Protein AF-A0A1I7RW38-F1 (afdb_monomer)

Solvent-accessible surface area (backbone atoms only — not comparable to full-atom values): 9756 Å² total; per-residue (Å²): 133,86,83,88,84,85,90,75,90,79,90,78,91,79,83,89,78,92,70,87,71,73,83,75,69,76,76,74,74,73,76,75,70,60,53,72,58,35,44,54,35,30,29,54,47,38,48,48,32,37,69,71,58,62,56,54,80,82,53,53,71,66,58,50,46,50,39,48,52,48,40,43,49,58,55,47,72,70,69,51,72,45,39,56,64,42,41,51,51,48,63,76,41,32,69,60,51,49,52,41,28,50,75,69,64,67,40,78,48,30,64,65,49,28,34,70,76,58,54,34,82,72,78,73,82,68,73,89,83,66,94,75,47,75,68,53,53,55,48,56,77,68,49,77,89,74,82,70,90,79,83,87,129

Radius of gyration: 27.42 Å; Cα contacts (8 Å, |Δi|>4): 105; chains: 1; bounding box: 50×77×96 Å

Mean predicted aligned error: 16.28 Å

Structure (mmCIF, N/CA/C/O backbone):
data_AF-A0A1I7RW38-F1
#
_entry.id   AF-A0A1I7RW38-F1
#
loop_
_atom_site.group_PDB
_atom_site.id
_atom_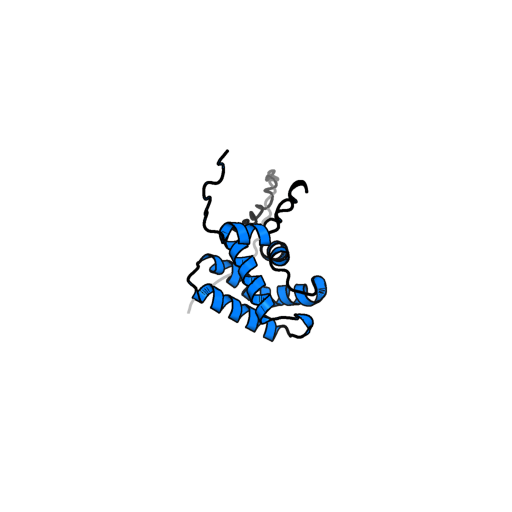site.type_symbol
_atom_site.label_atom_id
_atom_site.label_alt_id
_atom_site.label_comp_id
_atom_site.label_asym_id
_atom_site.label_entity_id
_atom_site.label_seq_id
_atom_site.pdbx_PDB_ins_code
_atom_site.Cartn_x
_atom_site.Cartn_y
_atom_site.Cartn_z
_atom_site.occupancy
_atom_site.B_iso_or_equiv
_atom_site.auth_seq_id
_atom_site.auth_comp_id
_atom_site.auth_asym_id
_atom_site.auth_atom_id
_atom_site.pdbx_PDB_model_num
ATOM 1 N N . MET A 1 1 ? 25.177 29.256 54.551 1.00 40.38 1 MET A N 1
ATOM 2 C CA . MET A 1 1 ? 25.444 28.592 53.257 1.00 40.38 1 MET A CA 1
ATOM 3 C C . MET A 1 1 ? 25.636 29.661 52.186 1.00 40.38 1 MET A C 1
ATOM 5 O O . MET A 1 1 ? 24.776 30.514 52.060 1.00 40.38 1 MET A O 1
ATOM 9 N N . LYS A 1 2 ? 26.801 29.619 51.525 1.00 36.81 2 LYS A N 1
ATOM 10 C CA . LYS A 1 2 ? 27.179 30.101 50.177 1.00 36.81 2 LYS A CA 1
ATOM 11 C C . LYS A 1 2 ? 26.458 31.319 49.549 1.00 36.81 2 LYS A C 1
ATOM 13 O O . LYS A 1 2 ? 25.382 31.202 48.986 1.00 36.81 2 LYS A O 1
ATOM 18 N N . THR A 1 3 ? 27.149 32.454 49.633 1.00 37.31 3 THR A N 1
ATOM 19 C CA . THR A 1 3 ? 27.654 33.347 48.563 1.00 37.31 3 THR A CA 1
ATOM 20 C C . THR A 1 3 ? 27.126 33.279 47.110 1.00 37.31 3 THR A C 1
ATOM 22 O O . THR A 1 3 ? 27.208 32.236 46.466 1.00 37.31 3 THR A O 1
ATOM 25 N N . THR A 1 4 ? 26.894 34.497 46.570 1.00 45.34 4 THR A N 1
ATOM 26 C CA . THR A 1 4 ? 27.055 34.998 45.168 1.00 45.34 4 THR A CA 1
ATOM 27 C C . THR A 1 4 ? 26.035 34.551 44.097 1.00 45.34 4 THR A C 1
ATOM 29 O O . THR A 1 4 ? 25.533 33.445 44.154 1.00 45.34 4 THR A O 1
ATOM 32 N N . LEU A 1 5 ? 25.657 35.351 43.085 1.00 36.25 5 LEU A N 1
ATOM 33 C CA . LEU A 1 5 ? 26.490 36.230 42.256 1.00 36.25 5 LEU A CA 1
ATOM 34 C C . LEU A 1 5 ? 25.658 37.274 41.460 1.00 36.25 5 LEU A C 1
ATOM 36 O O . LEU A 1 5 ? 24.544 37.018 41.018 1.00 36.25 5 LEU A O 1
ATOM 40 N N . PHE A 1 6 ? 26.294 38.430 41.287 1.00 37.19 6 PHE A N 1
ATOM 41 C CA . PHE A 1 6 ? 26.047 39.605 40.451 1.00 37.19 6 PHE A CA 1
ATOM 42 C C . PHE A 1 6 ? 25.351 39.400 39.092 1.00 37.19 6 PHE A C 1
ATOM 44 O O . PHE A 1 6 ? 25.780 38.589 38.275 1.00 37.19 6 PHE A O 1
ATOM 51 N N . VAL A 1 7 ? 24.385 40.277 38.795 1.00 36.72 7 VAL A N 1
ATOM 52 C CA . VAL A 1 7 ? 23.976 40.631 37.427 1.00 36.72 7 VAL A CA 1
ATOM 53 C C . VAL A 1 7 ? 24.800 41.851 37.016 1.00 36.72 7 VAL A C 1
ATOM 55 O O . VAL A 1 7 ? 24.562 42.955 37.504 1.00 36.72 7 VAL A O 1
ATOM 58 N N . ALA A 1 8 ? 25.803 41.645 36.165 1.00 40.38 8 ALA A N 1
ATOM 59 C CA . ALA A 1 8 ? 26.584 42.720 35.569 1.00 40.38 8 ALA A CA 1
ATOM 60 C C . ALA A 1 8 ? 26.076 43.001 34.151 1.00 40.38 8 ALA A C 1
ATOM 62 O O . ALA A 1 8 ? 26.089 42.127 33.284 1.00 40.38 8 ALA A O 1
ATOM 63 N N . LEU A 1 9 ? 25.637 44.245 33.946 1.00 42.06 9 LEU A N 1
ATOM 64 C CA . LEU A 1 9 ? 25.539 44.899 32.647 1.00 42.06 9 LEU A CA 1
ATOM 65 C C . LEU A 1 9 ? 26.888 44.801 31.921 1.00 42.06 9 LEU A C 1
ATOM 67 O O . LEU A 1 9 ? 27.923 45.149 32.485 1.00 42.06 9 LEU A O 1
ATOM 71 N N . GLY A 1 10 ? 26.849 44.412 30.652 1.00 33.91 10 GLY A N 1
ATOM 72 C CA . GLY A 1 10 ? 28.005 44.421 29.764 1.00 33.91 10 GLY A CA 1
ATOM 73 C C . GLY A 1 10 ? 27.566 44.671 28.331 1.00 33.91 10 GLY A C 1
ATOM 74 O O . GLY A 1 10 ? 27.482 43.746 27.533 1.00 33.91 10 GLY A O 1
ATOM 75 N N . LEU A 1 11 ? 27.248 45.930 28.030 1.00 41.84 11 LEU A N 1
ATOM 76 C CA . LEU A 1 11 ? 27.174 46.449 26.669 1.00 41.84 11 LEU A CA 1
ATOM 77 C C . LEU A 1 11 ? 28.614 46.596 26.157 1.00 41.84 11 LEU A C 1
ATOM 79 O O . LEU A 1 11 ? 29.386 47.341 26.757 1.00 41.84 11 LEU A O 1
ATOM 83 N N . LEU A 1 12 ? 28.972 45.931 25.058 1.00 40.66 12 LEU A N 1
ATOM 84 C CA . LEU A 1 12 ? 30.161 46.275 24.276 1.00 40.66 12 LEU A CA 1
ATOM 85 C C . LEU A 1 12 ? 29.949 45.896 22.805 1.00 40.66 12 LEU A C 1
ATOM 87 O O . LEU A 1 12 ? 29.844 44.729 22.438 1.00 40.66 12 LEU A O 1
ATOM 91 N N . LEU A 1 13 ? 29.850 46.947 21.993 1.00 42.97 13 LEU A N 1
ATOM 92 C CA . LEU A 1 13 ? 29.928 46.968 20.537 1.00 42.97 13 LEU A CA 1
ATOM 93 C C . LEU A 1 13 ? 31.325 46.537 20.071 1.00 42.97 13 LEU A C 1
ATOM 95 O O . LEU A 1 13 ? 32.304 47.126 20.521 1.00 42.97 13 LEU A O 1
ATOM 99 N N . VAL A 1 14 ? 31.404 45.622 19.102 1.00 44.62 14 VAL A N 1
ATOM 100 C CA . VAL A 1 14 ? 32.541 45.468 18.168 1.00 44.62 14 VAL A CA 1
ATOM 101 C C . VAL A 1 14 ? 31.937 45.036 16.821 1.00 44.62 14 VAL A C 1
ATOM 103 O O . VAL A 1 14 ? 31.305 43.990 16.744 1.00 44.62 14 VAL A O 1
ATOM 106 N N . VAL A 1 15 ? 31.752 45.979 15.889 1.00 38.47 15 VAL A N 1
ATOM 107 C CA . VAL A 1 15 ? 32.590 46.226 14.691 1.00 38.47 15 VAL A CA 1
ATOM 108 C C . VAL A 1 15 ? 32.601 45.039 13.724 1.00 38.47 15 VAL A C 1
ATOM 110 O O . VAL A 1 15 ? 33.028 43.941 14.058 1.00 38.47 15 VAL A O 1
ATOM 113 N N . GLY A 1 16 ? 32.096 45.298 12.516 1.00 39.06 16 GLY A N 1
ATOM 114 C CA . GLY A 1 16 ? 31.913 44.307 11.471 1.00 39.06 16 GLY A CA 1
ATOM 115 C C . GLY A 1 16 ? 33.197 43.760 10.854 1.00 39.06 16 GLY A C 1
ATOM 116 O O . GLY A 1 16 ? 34.248 44.392 10.848 1.00 39.06 16 GLY A O 1
ATOM 117 N N . ALA A 1 17 ? 33.024 42.596 10.243 1.00 38.41 17 ALA A N 1
ATOM 118 C CA . ALA A 1 17 ? 33.802 42.113 9.120 1.00 38.41 17 ALA A CA 1
ATOM 119 C C . ALA A 1 17 ? 32.804 41.393 8.208 1.00 38.41 17 ALA A C 1
ATOM 121 O O . ALA A 1 17 ? 32.273 40.335 8.538 1.00 38.41 17 ALA A O 1
ATOM 122 N N . GLN A 1 18 ? 32.468 42.046 7.100 1.00 38.75 18 GLN A N 1
ATOM 123 C CA . GLN A 1 18 ? 31.749 41.448 5.989 1.00 38.75 18 GLN A CA 1
ATOM 124 C C . GLN A 1 18 ? 32.768 40.612 5.217 1.00 38.75 18 GLN A C 1
ATOM 126 O O . GLN A 1 18 ? 33.388 41.091 4.272 1.00 38.75 18 GLN A O 1
ATOM 131 N N . GLU A 1 19 ? 32.989 39.383 5.669 1.00 39.97 19 GLU A N 1
ATOM 132 C CA . GLU A 1 19 ? 33.630 38.373 4.840 1.00 39.97 19 GLU A CA 1
ATOM 133 C C . GLU A 1 19 ? 32.538 37.718 4.001 1.00 39.97 19 GLU A C 1
ATOM 135 O O . GLU A 1 19 ? 31.484 37.325 4.505 1.00 39.97 19 GLU A O 1
ATOM 140 N N . HIS A 1 20 ? 32.773 37.686 2.692 1.00 38.31 20 HIS A N 1
ATOM 141 C CA . HIS A 1 20 ? 31.984 36.944 1.726 1.00 38.31 20 HIS A CA 1
ATOM 142 C C . HIS A 1 20 ? 32.013 35.459 2.104 1.00 38.31 20 HIS A C 1
ATOM 144 O O . HIS A 1 20 ? 32.837 34.697 1.611 1.00 38.31 20 HIS A O 1
ATOM 150 N N . GLY A 1 21 ? 31.108 35.057 2.994 1.00 34.59 21 GLY A N 1
ATOM 151 C CA . GLY A 1 21 ? 30.700 33.673 3.120 1.00 34.59 21 GLY A CA 1
ATOM 152 C C . GLY A 1 21 ? 30.040 33.294 1.807 1.00 34.59 21 GLY A C 1
ATOM 153 O O . GLY A 1 21 ? 28.989 33.839 1.458 1.00 34.59 21 GLY A O 1
ATOM 154 N N . GLU A 1 22 ? 30.703 32.411 1.062 1.00 35.97 22 GLU A N 1
ATOM 155 C CA . GLU A 1 22 ? 30.066 31.597 0.041 1.00 35.97 22 GLU A CA 1
ATOM 156 C C . GLU A 1 22 ? 28.683 31.200 0.539 1.00 35.97 22 GLU A C 1
ATOM 15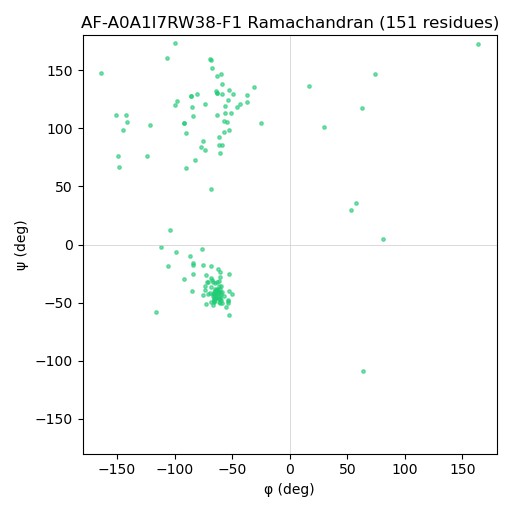8 O O . GLU A 1 22 ? 28.507 30.743 1.670 1.00 35.97 22 GLU A O 1
ATOM 163 N N . LEU A 1 23 ? 27.692 31.445 -0.310 1.00 36.47 23 LEU A N 1
ATOM 164 C CA . LEU A 1 23 ? 26.352 30.935 -0.139 1.00 36.47 23 LEU A CA 1
ATOM 165 C C . LEU A 1 23 ? 26.485 29.404 -0.173 1.00 36.47 23 LEU A C 1
ATOM 167 O O . LEU A 1 23 ? 26.384 28.795 -1.238 1.00 36.47 23 LEU A O 1
ATOM 171 N N . GLU A 1 24 ? 26.785 28.783 0.970 1.00 38.53 24 GLU A N 1
ATOM 172 C CA . GLU A 1 24 ? 26.653 27.347 1.155 1.00 38.53 24 GLU A CA 1
ATOM 173 C C . GLU A 1 24 ? 25.172 27.051 0.958 1.00 38.53 24 GLU A C 1
ATOM 175 O O . GLU A 1 24 ? 24.331 27.196 1.849 1.00 38.53 24 GLU A O 1
ATOM 180 N N . SER A 1 25 ? 24.855 26.722 -0.293 1.00 41.91 25 SER A N 1
ATOM 181 C CA . SER A 1 25 ? 23.604 26.123 -0.704 1.00 41.91 25 SER A CA 1
ATOM 182 C C . SER A 1 25 ? 23.284 25.038 0.320 1.00 41.91 25 SER A C 1
ATOM 184 O O . SER A 1 25 ? 24.120 24.150 0.519 1.00 41.91 25 SER A O 1
ATOM 186 N N . PRO A 1 26 ? 22.137 25.109 1.020 1.00 40.00 26 PRO A N 1
ATOM 187 C CA . PRO A 1 26 ? 21.798 24.114 2.014 1.00 40.00 26 PRO A CA 1
ATOM 188 C C . PRO A 1 26 ? 21.819 22.760 1.319 1.00 40.00 26 PRO A C 1
ATOM 190 O O . PRO A 1 26 ? 21.028 22.507 0.408 1.00 40.00 26 PRO A O 1
ATOM 193 N N . SER A 1 27 ? 22.797 21.951 1.742 1.00 40.53 27 SER A N 1
ATOM 194 C CA . SER A 1 27 ? 22.998 20.547 1.419 1.00 40.53 27 SER A CA 1
ATOM 195 C C . SER A 1 27 ? 21.664 19.928 1.046 1.00 40.53 27 SER A C 1
ATOM 197 O O . SER A 1 27 ? 20.783 19.731 1.889 1.00 40.53 27 SER A O 1
ATOM 199 N N . SER A 1 28 ? 21.491 19.712 -0.259 1.00 42.91 28 SER A N 1
ATOM 200 C CA . SER A 1 28 ? 20.389 18.931 -0.781 1.00 42.91 28 SER A CA 1
ATOM 201 C C . SER A 1 28 ? 20.480 17.605 -0.056 1.00 42.91 28 SER A C 1
ATOM 203 O O . SER A 1 28 ? 21.394 16.830 -0.331 1.00 42.91 28 SER A O 1
ATOM 205 N N . ALA A 1 29 ? 19.587 17.373 0.908 1.00 42.62 29 ALA A N 1
ATOM 206 C CA . ALA A 1 29 ? 19.371 16.055 1.461 1.00 42.62 29 ALA A CA 1
ATOM 207 C C . ALA A 1 29 ? 19.109 15.172 0.246 1.00 42.62 29 ALA A C 1
ATOM 209 O O . ALA A 1 29 ? 18.030 15.245 -0.345 1.00 42.62 29 ALA A O 1
ATOM 210 N N . GLN A 1 30 ? 20.151 14.465 -0.203 1.00 43.44 30 GLN A N 1
ATOM 211 C CA . GLN A 1 30 ? 20.083 13.582 -1.347 1.00 43.44 30 GLN A CA 1
ATOM 212 C C . GLN A 1 30 ? 18.976 12.620 -0.993 1.00 43.44 30 GLN A C 1
ATOM 214 O O . GLN A 1 30 ? 19.076 11.843 -0.042 1.00 43.44 30 GLN A O 1
ATOM 219 N N . LEU A 1 31 ? 17.852 12.815 -1.664 1.00 54.97 31 LEU A N 1
ATOM 220 C CA . LEU A 1 31 ? 16.620 12.158 -1.331 1.00 54.97 31 LEU A CA 1
ATOM 221 C C . LEU A 1 31 ? 16.812 10.739 -1.839 1.00 54.97 31 LEU A C 1
ATOM 223 O O . LEU A 1 31 ? 16.631 10.477 -3.025 1.00 54.97 31 LEU A O 1
ATOM 227 N N . LEU A 1 32 ? 17.364 9.903 -0.955 1.00 70.31 32 LEU A N 1
ATOM 228 C CA . LEU A 1 32 ? 17.926 8.602 -1.274 1.00 70.31 32 LEU A CA 1
ATOM 229 C C . LEU A 1 32 ? 16.883 7.831 -2.079 1.00 70.31 32 LEU A C 1
ATOM 231 O O . LEU A 1 32 ? 15.797 7.548 -1.566 1.00 70.31 32 LEU A O 1
ATOM 235 N N . LYS A 1 33 ? 17.183 7.563 -3.354 1.00 80.44 33 LYS A N 1
ATOM 236 C CA . LYS A 1 33 ? 16.284 6.775 -4.192 1.00 80.44 33 LYS A CA 1
ATOM 237 C C . LYS A 1 33 ? 16.091 5.403 -3.535 1.00 80.44 33 LYS A C 1
ATOM 239 O O . LYS A 1 33 ? 17.070 4.837 -3.036 1.00 80.44 33 LYS A O 1
ATOM 244 N N . PRO A 1 34 ? 14.858 4.873 -3.509 1.00 84.75 34 PRO A N 1
ATOM 245 C CA . PRO A 1 34 ? 14.623 3.528 -3.008 1.00 84.75 34 PRO A CA 1
ATOM 246 C C . PRO A 1 34 ? 15.426 2.520 -3.834 1.00 84.75 34 PRO A C 1
ATOM 248 O O . PRO A 1 34 ? 15.618 2.684 -5.041 1.00 84.75 34 PRO A O 1
ATOM 251 N N . LYS A 1 35 ? 15.885 1.454 -3.184 1.00 87.38 35 LYS A N 1
ATOM 252 C CA . LYS A 1 35 ? 16.520 0.337 -3.884 1.00 87.38 35 LYS A CA 1
ATOM 253 C C . LYS A 1 35 ? 15.486 -0.406 -4.746 1.00 87.38 35 LYS A C 1
ATOM 255 O O . LYS A 1 35 ? 14.320 -0.475 -4.347 1.00 87.38 35 LYS A O 1
ATOM 260 N N . PRO A 1 36 ? 15.888 -1.053 -5.856 1.00 86.56 36 PRO A N 1
ATOM 261 C CA . PRO A 1 36 ? 14.969 -1.826 -6.699 1.00 86.56 36 PRO A CA 1
ATOM 262 C C . PRO A 1 36 ? 14.154 -2.876 -5.923 1.00 86.56 36 PRO A C 1
ATOM 264 O O . PRO A 1 36 ? 12.948 -3.002 -6.126 1.00 86.56 36 PRO A O 1
ATOM 267 N N . GLU A 1 37 ? 14.777 -3.563 -4.960 1.00 86.88 37 GLU A N 1
ATOM 268 C CA . GLU A 1 37 ? 14.115 -4.533 -4.074 1.00 86.88 37 GLU A CA 1
ATOM 269 C C . GLU A 1 37 ? 12.996 -3.918 -3.214 1.00 86.88 37 GLU A C 1
ATOM 271 O O . GLU A 1 37 ? 11.954 -4.541 -3.006 1.00 86.88 37 GLU A O 1
ATOM 276 N N . GLN A 1 38 ? 13.165 -2.671 -2.760 1.00 89.25 38 GLN A N 1
ATOM 277 C CA . GLN A 1 38 ? 12.148 -1.943 -1.999 1.00 89.25 38 GLN A CA 1
ATOM 278 C C . GLN A 1 38 ? 10.977 -1.552 -2.902 1.00 89.25 38 GLN A C 1
ATOM 280 O O . GLN A 1 38 ? 9.836 -1.536 -2.449 1.00 89.25 38 GLN A O 1
ATOM 285 N N . CYS A 1 39 ? 11.233 -1.278 -4.182 1.00 90.81 39 CYS A N 1
ATOM 286 C CA . CYS A 1 39 ? 10.181 -1.000 -5.153 1.00 90.81 39 CYS A CA 1
ATOM 287 C C . CYS A 1 39 ? 9.370 -2.245 -5.511 1.00 90.81 39 CYS A C 1
ATOM 289 O O . CYS A 1 39 ? 8.142 -2.179 -5.498 1.00 90.81 39 CYS A O 1
ATOM 291 N N . ALA A 1 40 ? 10.020 -3.391 -5.720 1.00 90.38 40 ALA A N 1
ATOM 292 C CA . ALA A 1 40 ? 9.316 -4.665 -5.869 1.00 90.38 40 ALA A CA 1
ATOM 293 C C . ALA A 1 40 ? 8.486 -4.993 -4.613 1.00 90.38 40 ALA A C 1
ATOM 295 O O . ALA A 1 40 ? 7.285 -5.248 -4.701 1.00 90.38 40 ALA A O 1
ATOM 296 N N . GLY A 1 41 ? 9.094 -4.864 -3.427 1.00 92.12 41 GLY A N 1
ATOM 297 C CA . GLY A 1 41 ? 8.401 -5.066 -2.155 1.00 92.12 41 GLY A CA 1
ATOM 298 C C . GLY A 1 4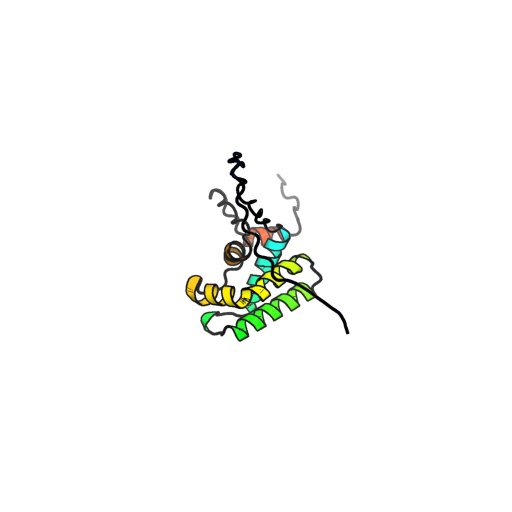1 ? 7.245 -4.086 -1.922 1.00 92.12 41 GLY A C 1
ATOM 299 O O . GLY A 1 41 ? 6.253 -4.446 -1.295 1.00 92.12 41 GLY A O 1
ATOM 300 N N . CYS A 1 42 ? 7.339 -2.862 -2.443 1.00 94.56 42 CYS A N 1
ATOM 301 C CA . CYS A 1 42 ? 6.260 -1.882 -2.414 1.00 94.56 42 CYS A CA 1
ATOM 302 C C . CYS A 1 42 ? 5.061 -2.330 -3.247 1.00 94.56 42 CYS A C 1
ATOM 304 O O . CYS A 1 42 ? 3.930 -2.277 -2.759 1.00 94.56 42 CYS A O 1
ATOM 306 N N . VAL A 1 43 ? 5.308 -2.774 -4.483 1.00 94.44 43 VAL A N 1
ATOM 307 C CA . VAL A 1 43 ? 4.247 -3.224 -5.391 1.00 94.44 43 VAL A CA 1
ATOM 308 C C . VAL A 1 43 ? 3.518 -4.409 -4.770 1.00 94.44 43 VAL A C 1
ATOM 310 O O . VAL A 1 43 ? 2.297 -4.385 -4.671 1.00 94.44 43 VAL A O 1
ATOM 313 N N . GLU A 1 44 ? 4.257 -5.388 -4.251 1.00 94.50 44 GLU A N 1
ATOM 314 C CA . GLU A 1 44 ? 3.682 -6.540 -3.547 1.00 94.50 44 GLU A CA 1
ATOM 315 C C . GLU A 1 44 ? 2.884 -6.119 -2.297 1.00 94.50 44 GLU A C 1
ATOM 317 O O . GLU A 1 44 ? 1.810 -6.658 -2.025 1.00 94.50 44 GLU A O 1
ATOM 322 N N . ALA A 1 45 ? 3.355 -5.111 -1.555 1.00 95.69 45 ALA A N 1
ATOM 323 C CA . ALA A 1 45 ? 2.644 -4.608 -0.384 1.00 95.69 45 ALA A CA 1
ATOM 324 C C . ALA A 1 45 ? 1.320 -3.921 -0.724 1.00 95.69 45 ALA A C 1
ATOM 326 O O . ALA A 1 45 ? 0.319 -4.170 -0.048 1.00 95.69 45 ALA A O 1
ATOM 327 N N . PHE A 1 46 ? 1.291 -3.078 -1.757 1.00 96.62 46 PHE A N 1
ATOM 328 C CA . PHE A 1 46 ? 0.044 -2.458 -2.200 1.00 96.62 46 PHE A CA 1
ATOM 329 C C . PHE A 1 46 ? -0.893 -3.451 -2.889 1.00 96.62 46 PHE A C 1
ATOM 331 O O . PHE A 1 46 ? -2.102 -3.310 -2.739 1.00 96.62 46 PHE A O 1
ATOM 338 N N . ASP A 1 47 ? -0.372 -4.460 -3.585 1.00 96.38 47 ASP A N 1
ATOM 339 C CA . ASP A 1 47 ? -1.183 -5.521 -4.190 1.00 96.38 47 ASP A CA 1
ATOM 340 C C . ASP A 1 47 ? -1.915 -6.351 -3.121 1.00 96.38 47 ASP A C 1
ATOM 342 O O . ASP A 1 47 ? -3.140 -6.522 -3.156 1.00 96.38 47 ASP A O 1
ATOM 346 N N . LEU A 1 48 ? -1.194 -6.751 -2.068 1.00 96.44 48 LEU A N 1
ATOM 347 C CA . LEU A 1 48 ? -1.805 -7.412 -0.917 1.00 96.44 48 LEU A CA 1
ATOM 348 C C . LEU A 1 48 ? -2.794 -6.491 -0.190 1.00 96.44 48 LEU A C 1
ATOM 350 O O . LEU A 1 48 ? -3.869 -6.930 0.221 1.00 96.44 48 LEU A O 1
ATOM 354 N N . LEU A 1 49 ? -2.463 -5.207 -0.040 1.00 96.75 49 LEU A N 1
ATOM 355 C CA . LEU A 1 49 ? -3.362 -4.243 0.591 1.00 96.75 49 LEU A CA 1
ATOM 356 C C . LEU A 1 49 ? -4.649 -4.048 -0.217 1.00 96.75 49 LEU A C 1
ATOM 358 O O . LEU A 1 49 ? -5.722 -3.980 0.378 1.00 96.75 49 LEU A O 1
ATOM 362 N N . ASN A 1 50 ? -4.559 -4.012 -1.548 1.00 96.75 50 ASN A N 1
ATOM 363 C CA . ASN A 1 50 ? -5.712 -3.954 -2.443 1.00 96.75 50 ASN A CA 1
ATOM 364 C C . ASN A 1 50 ? -6.631 -5.166 -2.238 1.00 96.75 50 ASN A C 1
ATOM 366 O O . ASN A 1 50 ? -7.848 -5.015 -2.150 1.00 96.75 50 ASN A O 1
ATOM 370 N N . THR A 1 51 ? -6.042 -6.350 -2.057 1.00 96.62 51 THR A N 1
ATOM 371 C CA . THR A 1 51 ? -6.783 -7.583 -1.754 1.00 96.62 51 THR A CA 1
ATOM 372 C C . THR A 1 51 ? -7.489 -7.521 -0.395 1.00 96.62 51 THR A C 1
ATOM 374 O O . THR A 1 51 ? -8.640 -7.934 -0.282 1.00 96.62 51 THR A O 1
ATOM 377 N N . LEU A 1 52 ? -6.825 -6.998 0.644 1.00 96.25 52 LEU A N 1
ATOM 378 C CA . LEU A 1 52 ? -7.393 -6.920 1.998 1.00 96.25 52 LEU A CA 1
ATOM 379 C C . LEU A 1 52 ? -8.467 -5.835 2.145 1.00 96.25 52 LEU A C 1
ATOM 381 O O . LEU A 1 52 ? -9.414 -6.017 2.905 1.00 96.25 52 LEU A O 1
ATOM 385 N N . VAL A 1 53 ? -8.299 -4.705 1.458 1.00 96.31 53 VAL A N 1
ATOM 386 C CA . VAL A 1 53 ? -9.198 -3.546 1.547 1.00 96.31 53 VAL A CA 1
ATOM 387 C C . VAL A 1 53 ? -10.397 -3.685 0.607 1.00 96.31 53 VAL A C 1
ATOM 389 O O . VAL A 1 53 ? -11.512 -3.303 0.967 1.00 96.31 53 VAL A O 1
ATOM 392 N N . GLY A 1 54 ? -10.183 -4.189 -0.611 1.00 92.88 54 GLY A N 1
ATOM 393 C CA . GLY A 1 54 ? -11.182 -4.144 -1.673 1.00 92.88 54 GLY A CA 1
ATOM 394 C C . GLY A 1 54 ? -11.504 -2.701 -2.080 1.00 92.88 54 GLY A C 1
ATOM 395 O O . GLY A 1 54 ? -10.691 -2.022 -2.701 1.00 92.88 54 GLY A O 1
ATOM 396 N N . ASP A 1 55 ? -12.696 -2.207 -1.732 1.00 94.81 55 ASP A N 1
ATOM 397 C CA . ASP A 1 55 ? -13.110 -0.834 -2.059 1.00 94.81 55 ASP A CA 1
ATOM 398 C C . ASP A 1 55 ? -12.757 0.140 -0.926 1.00 94.81 55 ASP A C 1
ATOM 400 O O . ASP A 1 55 ? -13.460 0.230 0.085 1.00 94.81 55 ASP A O 1
ATOM 404 N N . ILE A 1 56 ? -11.703 0.937 -1.138 1.00 94.44 56 ILE A N 1
ATOM 405 C CA . ILE A 1 56 ? -11.207 1.958 -0.197 1.00 94.44 56 ILE A CA 1
ATOM 406 C C . ILE A 1 56 ? -12.294 2.942 0.272 1.00 94.44 56 ILE A C 1
ATOM 408 O O . ILE A 1 56 ? -12.201 3.516 1.361 1.00 94.44 56 ILE A O 1
ATOM 412 N N . ARG A 1 57 ? -13.355 3.149 -0.520 1.00 94.19 57 ARG A N 1
ATOM 413 C CA . ARG A 1 57 ? -14.445 4.073 -0.171 1.00 94.19 57 ARG A CA 1
ATOM 414 C C . ARG A 1 57 ? -15.331 3.524 0.943 1.00 94.19 57 ARG A C 1
ATOM 416 O O . ARG A 1 57 ? -15.913 4.323 1.680 1.00 94.19 57 ARG A O 1
ATOM 423 N N . LYS A 1 58 ? -15.395 2.197 1.090 1.00 96.12 58 LYS A N 1
ATOM 424 C CA . LYS A 1 58 ? -16.247 1.497 2.063 1.00 96.12 58 LYS A CA 1
ATOM 425 C C . LYS A 1 58 ? -15.628 1.381 3.451 1.00 96.12 58 LYS A C 1
ATOM 427 O O . LYS A 1 58 ? -16.360 1.117 4.395 1.00 96.12 58 LYS A O 1
ATOM 432 N N . ILE A 1 59 ? -14.322 1.609 3.574 1.00 96.62 59 ILE A N 1
ATOM 433 C CA . ILE A 1 59 ? -13.615 1.501 4.849 1.00 96.62 59 ILE A CA 1
ATOM 434 C C . ILE A 1 59 ? -13.230 2.869 5.419 1.00 96.62 59 ILE A C 1
ATOM 436 O O . ILE A 1 59 ? -13.183 3.894 4.715 1.00 96.62 59 ILE A O 1
ATOM 440 N N . ASN A 1 60 ? -12.958 2.892 6.718 1.00 97.75 60 ASN A N 1
ATOM 441 C CA . ASN A 1 60 ? -12.464 4.057 7.443 1.00 97.75 60 ASN A CA 1
ATOM 442 C C . ASN A 1 60 ? -10.936 4.002 7.674 1.00 97.75 60 ASN A C 1
ATOM 444 O O . ASN A 1 60 ? -10.268 3.013 7.378 1.00 97.75 60 ASN A O 1
ATOM 448 N N . GLU A 1 61 ? -10.372 5.089 8.209 1.00 97.25 61 GLU A N 1
ATOM 449 C CA . GLU A 1 61 ? -8.923 5.225 8.436 1.00 97.25 61 GLU A CA 1
ATOM 450 C C . GLU A 1 61 ? -8.366 4.145 9.384 1.00 97.25 61 GLU A C 1
ATOM 452 O O . GLU A 1 61 ? -7.246 3.666 9.194 1.00 97.25 61 GLU A O 1
ATOM 457 N N . ARG A 1 62 ? -9.143 3.740 10.400 1.00 97.81 62 ARG A N 1
ATOM 458 C CA . ARG A 1 62 ? -8.728 2.717 11.371 1.00 97.81 62 ARG A CA 1
ATOM 459 C C . ARG A 1 62 ? -8.635 1.350 10.702 1.00 97.81 62 ARG A C 1
ATOM 461 O O . ARG A 1 62 ? -7.591 0.714 10.809 1.00 97.81 62 ARG A O 1
ATOM 468 N N . GLU A 1 63 ? -9.675 0.952 9.974 1.00 98.00 63 GLU A N 1
ATOM 469 C CA . GLU A 1 63 ? -9.699 -0.302 9.208 1.00 98.00 63 GLU A CA 1
ATOM 470 C C . GLU A 1 63 ? -8.541 -0.340 8.205 1.00 98.00 63 GLU A C 1
ATOM 472 O O . GLU A 1 63 ? -7.800 -1.317 8.138 1.00 98.00 63 GLU A O 1
ATOM 477 N N . PHE A 1 64 ? -8.288 0.762 7.489 1.00 97.88 64 PHE A N 1
ATOM 478 C CA . PHE A 1 64 ? -7.161 0.840 6.558 1.00 97.88 64 PHE A CA 1
ATOM 479 C C . PHE A 1 64 ? -5.806 0.624 7.250 1.00 97.88 64 PHE A C 1
ATOM 481 O O . PHE A 1 64 ? -4.943 -0.096 6.738 1.00 97.88 64 PHE A O 1
ATOM 488 N N . LYS A 1 65 ? -5.604 1.221 8.430 1.00 97.81 65 LYS A N 1
ATOM 489 C CA . LYS A 1 65 ? -4.381 1.036 9.224 1.00 97.81 65 LYS A CA 1
ATOM 490 C C . LYS A 1 65 ? -4.225 -0.408 9.713 1.00 97.81 65 LYS A C 1
ATOM 492 O O . LYS A 1 65 ? -3.105 -0.928 9.723 1.00 97.81 65 LYS A O 1
ATOM 497 N N . GLU A 1 66 ? -5.320 -1.059 10.092 1.00 98.00 66 GLU A N 1
ATOM 498 C CA . GLU A 1 66 ? -5.340 -2.474 10.477 1.00 98.00 66 GLU A CA 1
ATOM 499 C C . GLU A 1 66 ? -4.996 -3.380 9.288 1.00 98.00 66 GLU A C 1
ATOM 501 O O . GLU A 1 66 ? -4.093 -4.211 9.405 1.00 98.00 66 GLU A O 1
ATOM 506 N N . HIS A 1 67 ? -5.601 -3.153 8.117 1.00 98.00 67 HIS A N 1
ATOM 507 C CA . HIS A 1 67 ? -5.262 -3.870 6.884 1.00 98.00 67 HIS A CA 1
ATOM 508 C C . HIS A 1 67 ? -3.802 -3.651 6.466 1.00 98.00 67 HIS A C 1
ATOM 510 O O . HIS A 1 67 ? -3.118 -4.609 6.111 1.00 98.00 67 HIS A O 1
ATOM 516 N N . THR A 1 68 ? -3.281 -2.427 6.593 1.00 97.56 68 THR A N 1
ATOM 517 C CA . THR A 1 68 ? -1.862 -2.114 6.330 1.00 97.56 68 THR A CA 1
ATOM 518 C C . THR A 1 68 ? -0.937 -2.887 7.275 1.00 97.56 68 THR A C 1
ATOM 520 O O . THR A 1 68 ? 0.054 -3.484 6.848 1.00 97.56 68 THR A O 1
ATOM 523 N N . SER A 1 69 ? -1.277 -2.928 8.565 1.00 96.94 69 SER A N 1
ATOM 524 C CA . SER A 1 69 ? -0.511 -3.670 9.574 1.00 96.94 69 SER A CA 1
ATOM 525 C C . SER A 1 69 ? -0.544 -5.177 9.299 1.00 96.94 69 SER A C 1
ATOM 527 O O . SER A 1 69 ? 0.479 -5.858 9.410 1.00 96.94 69 SER A O 1
ATOM 529 N N . MET A 1 70 ? -1.708 -5.695 8.896 1.00 96.44 70 MET A N 1
ATOM 530 C CA . MET A 1 70 ? -1.907 -7.097 8.540 1.00 96.44 70 MET A CA 1
ATOM 531 C C . MET A 1 70 ? -1.117 -7.494 7.291 1.00 96.44 70 MET A C 1
ATOM 533 O O . MET A 1 70 ? -0.386 -8.483 7.354 1.00 96.44 70 MET A O 1
ATOM 537 N N . ALA A 1 71 ? -1.192 -6.710 6.209 1.00 95.94 71 ALA A N 1
ATOM 538 C CA . ALA A 1 71 ? -0.404 -6.923 4.993 1.00 95.94 71 ALA A CA 1
ATOM 539 C C . ALA A 1 71 ? 1.091 -7.011 5.325 1.00 95.94 71 ALA A C 1
ATOM 541 O O . ALA A 1 71 ? 1.776 -7.968 4.971 1.00 95.94 71 ALA A O 1
ATOM 542 N N . CYS A 1 72 ? 1.584 -6.059 6.116 1.00 95.62 72 CYS A N 1
ATOM 543 C CA . CYS A 1 72 ? 2.981 -6.023 6.519 1.00 95.62 72 CYS A CA 1
ATOM 544 C C . CYS A 1 72 ? 3.422 -7.197 7.390 1.00 95.62 72 CYS A C 1
ATOM 546 O O . CYS A 1 72 ? 4.570 -7.632 7.292 1.00 95.62 72 CYS A O 1
ATOM 548 N N . ARG A 1 73 ? 2.533 -7.727 8.234 1.00 95.19 73 ARG A N 1
ATOM 549 C CA . ARG A 1 73 ? 2.809 -8.938 9.011 1.00 95.19 73 ARG A CA 1
ATOM 550 C C . ARG A 1 73 ? 2.887 -10.174 8.114 1.00 95.19 73 ARG A C 1
ATOM 552 O O . ARG A 1 73 ? 3.783 -10.983 8.324 1.00 95.19 73 ARG A O 1
ATOM 559 N N . ILE A 1 74 ? 1.994 -10.302 7.129 1.00 93.94 74 ILE A N 1
ATOM 560 C CA . ILE A 1 74 ? 2.000 -11.414 6.161 1.00 93.94 74 ILE A CA 1
ATOM 561 C C . ILE A 1 74 ? 3.315 -11.414 5.372 1.00 93.94 74 ILE A C 1
ATOM 563 O O . ILE A 1 74 ? 4.009 -12.426 5.343 1.00 93.94 74 ILE A O 1
ATOM 567 N N . LEU A 1 75 ? 3.704 -10.263 4.821 1.00 91.81 75 LEU A N 1
ATOM 568 C CA . LEU A 1 75 ? 4.918 -10.138 4.006 1.00 91.81 75 LEU A CA 1
ATOM 569 C C . LEU A 1 75 ? 6.192 -10.413 4.813 1.00 91.81 75 LEU A C 1
ATOM 571 O O . LEU A 1 75 ? 7.042 -11.195 4.393 1.00 91.81 75 LEU A O 1
ATOM 575 N N . LYS A 1 76 ? 6.312 -9.831 6.015 1.00 88.56 76 LYS A N 1
ATOM 576 C CA . LYS A 1 76 ? 7.469 -10.074 6.896 1.00 88.56 76 LYS A CA 1
ATOM 577 C C . LYS A 1 76 ? 7.510 -11.497 7.450 1.00 88.56 76 LYS A C 1
ATOM 579 O O . LYS A 1 76 ? 8.598 -12.004 7.705 1.00 88.56 76 LYS A O 1
ATOM 584 N N . GLY A 1 77 ? 6.356 -12.142 7.622 1.00 82.50 77 GLY A N 1
ATOM 585 C CA . GLY A 1 77 ? 6.266 -13.545 8.032 1.00 82.50 77 GLY A CA 1
ATOM 586 C C . GLY A 1 77 ? 6.939 -14.504 7.046 1.00 82.50 77 GLY A C 1
ATOM 587 O O . GLY A 1 77 ? 7.395 -15.563 7.461 1.00 82.50 77 GLY A O 1
ATOM 588 N N . GLY A 1 78 ? 7.074 -14.103 5.775 1.00 73.69 78 GLY A N 1
ATOM 589 C CA . GLY A 1 78 ? 7.824 -14.836 4.751 1.00 73.69 78 GLY A CA 1
ATOM 590 C C . GLY A 1 78 ? 9.352 -14.720 4.851 1.00 73.69 78 GLY A C 1
ATOM 591 O O . GLY A 1 78 ? 10.048 -15.358 4.071 1.00 73.69 78 GLY A O 1
ATOM 592 N N . GLY A 1 79 ? 9.890 -13.924 5.787 1.00 69.81 79 GLY A N 1
ATOM 593 C CA . GLY A 1 79 ? 11.334 -13.830 6.051 1.00 69.81 79 GLY A CA 1
ATOM 594 C C . GLY A 1 79 ? 12.133 -12.928 5.102 1.00 69.81 79 GLY A C 1
ATOM 595 O O . GLY A 1 79 ? 13.354 -12.852 5.223 1.00 69.81 79 GLY A O 1
ATOM 596 N N . ASP A 1 80 ? 11.477 -12.218 4.184 1.00 77.50 80 ASP A N 1
ATOM 597 C CA . ASP A 1 80 ? 12.163 -11.342 3.234 1.00 77.50 80 ASP A CA 1
ATOM 598 C C . ASP A 1 80 ? 12.414 -9.943 3.830 1.00 77.50 80 ASP A C 1
ATOM 600 O O . ASP A 1 80 ? 11.522 -9.255 4.342 1.00 77.50 80 ASP A O 1
ATOM 604 N N . HIS A 1 81 ? 13.669 -9.514 3.758 1.00 76.56 81 HIS A N 1
ATOM 605 C CA . HIS A 1 81 ? 14.161 -8.255 4.300 1.00 76.56 81 HIS A CA 1
ATOM 606 C C . HIS A 1 81 ? 13.743 -7.045 3.449 1.00 76.56 81 HIS A C 1
ATOM 608 O O . HIS A 1 81 ? 13.706 -5.927 3.980 1.00 76.56 81 HIS A O 1
ATOM 614 N N . LYS A 1 82 ? 13.332 -7.242 2.183 1.00 83.06 82 LYS A N 1
ATOM 615 C CA . LYS A 1 82 ? 12.911 -6.153 1.279 1.00 83.06 82 LYS A CA 1
ATOM 616 C C . LYS A 1 82 ? 11.678 -5.381 1.773 1.00 83.06 82 LYS A C 1
ATOM 618 O O . LYS A 1 82 ? 11.480 -4.221 1.412 1.00 83.06 82 LYS A O 1
ATOM 623 N N . TYR A 1 83 ? 10.871 -5.972 2.660 1.00 90.31 83 TYR A N 1
ATOM 624 C CA . TYR A 1 83 ? 9.665 -5.332 3.204 1.00 90.31 83 TYR A CA 1
ATOM 625 C C . TYR A 1 83 ? 9.914 -4.462 4.438 1.00 90.31 83 TYR A C 1
ATOM 627 O O . TYR A 1 83 ? 8.997 -3.772 4.886 1.00 90.31 83 TYR A O 1
ATOM 635 N N . GLY A 1 84 ? 11.109 -4.507 5.037 1.00 89.50 84 GLY A N 1
ATOM 636 C CA . GLY A 1 84 ? 11.415 -3.818 6.294 1.00 89.50 84 GLY A CA 1
ATOM 637 C C . GLY A 1 84 ? 11.060 -2.331 6.251 1.00 89.50 84 GLY A C 1
ATOM 638 O O . GLY A 1 84 ? 10.186 -1.875 7.004 1.00 89.50 84 GLY A O 1
ATOM 639 N N . ASP A 1 85 ? 11.700 -1.618 5.327 1.00 90.12 85 ASP A N 1
ATOM 640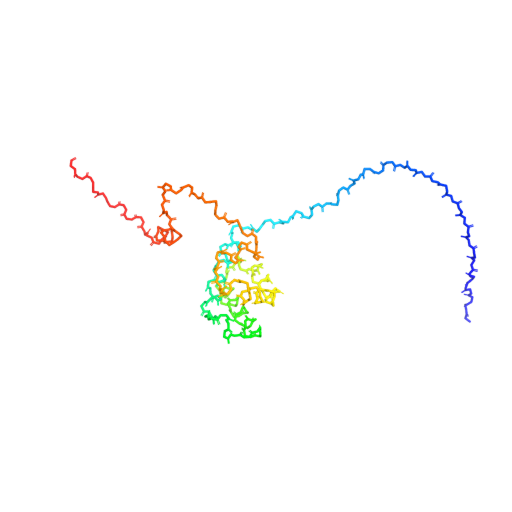 C CA . ASP A 1 85 ? 11.546 -0.175 5.130 1.00 90.12 85 ASP A CA 1
ATOM 641 C C . ASP A 1 85 ? 10.211 0.189 4.481 1.00 90.12 85 ASP A C 1
ATOM 643 O O . ASP A 1 85 ? 9.563 1.142 4.917 1.00 90.12 85 ASP A O 1
ATOM 647 N N . VAL A 1 86 ? 9.750 -0.614 3.517 1.00 92.94 86 VAL A N 1
ATOM 648 C CA . VAL A 1 86 ? 8.443 -0.444 2.863 1.00 92.94 86 VAL A CA 1
ATOM 649 C C . VAL A 1 86 ? 7.335 -0.427 3.911 1.00 92.94 86 VAL A C 1
ATOM 651 O O . VAL A 1 86 ? 6.588 0.542 4.036 1.00 92.94 86 VAL A O 1
ATOM 654 N N . CYS A 1 87 ? 7.278 -1.453 4.755 1.00 95.00 87 CYS A N 1
ATOM 655 C CA . CYS A 1 87 ? 6.261 -1.546 5.792 1.00 95.00 87 CYS A CA 1
ATOM 656 C C . CYS A 1 87 ? 6.400 -0.490 6.878 1.00 95.00 87 CYS A C 1
ATOM 658 O O . CYS A 1 87 ? 5.396 -0.069 7.458 1.00 95.00 87 CYS A O 1
ATOM 660 N N . LYS A 1 88 ? 7.623 -0.046 7.171 1.00 93.75 88 LYS A N 1
ATOM 661 C CA . LYS A 1 88 ? 7.840 1.082 8.077 1.00 93.75 88 LYS A CA 1
ATOM 662 C C . LYS A 1 88 ? 7.239 2.361 7.486 1.00 93.75 88 LYS A C 1
ATOM 664 O O . LYS A 1 88 ? 6.538 3.075 8.202 1.00 93.75 88 LYS A O 1
ATOM 669 N N . ALA A 1 89 ? 7.453 2.618 6.196 1.00 93.06 89 ALA A N 1
ATOM 670 C CA . ALA A 1 89 ? 6.904 3.774 5.493 1.00 93.06 89 ALA A CA 1
ATOM 671 C C . ALA A 1 89 ? 5.371 3.726 5.397 1.00 93.06 89 ALA A C 1
ATOM 673 O O . ALA A 1 89 ? 4.720 4.720 5.727 1.00 93.06 89 ALA A O 1
ATOM 674 N N . LEU A 1 90 ? 4.792 2.579 5.025 1.00 95.19 90 LEU A N 1
ATOM 675 C CA . LEU A 1 90 ? 3.339 2.404 4.915 1.00 95.19 90 LEU A CA 1
ATOM 676 C C . LEU A 1 90 ? 2.634 2.617 6.257 1.00 95.19 90 LEU A C 1
ATOM 678 O O . LEU A 1 90 ? 1.698 3.407 6.348 1.00 95.19 90 LEU A O 1
ATOM 682 N N . ASN A 1 91 ? 3.114 1.977 7.327 1.00 95.56 91 ASN A N 1
ATOM 683 C CA . ASN A 1 91 ? 2.493 2.122 8.644 1.00 95.56 91 ASN A CA 1
ATOM 684 C C . ASN A 1 91 ? 2.626 3.551 9.185 1.00 95.56 91 ASN A C 1
ATOM 686 O O . ASN A 1 91 ? 1.648 4.105 9.698 1.00 95.56 91 ASN A O 1
ATOM 690 N N . LYS A 1 92 ? 3.808 4.167 9.027 1.00 95.69 92 LYS A N 1
ATOM 691 C CA . LYS A 1 92 ? 4.069 5.544 9.471 1.00 95.69 92 LYS A CA 1
ATOM 692 C C . LYS A 1 92 ? 3.174 6.560 8.757 1.00 95.69 92 LYS A C 1
ATOM 694 O O . LYS A 1 92 ? 2.703 7.493 9.399 1.00 95.69 92 LYS A O 1
ATOM 699 N N . ASN A 1 93 ? 2.927 6.374 7.461 1.00 95.75 93 ASN A N 1
ATOM 700 C CA . ASN A 1 93 ? 2.178 7.321 6.628 1.00 95.75 93 ASN A CA 1
ATOM 701 C C . ASN A 1 93 ? 0.741 6.867 6.315 1.00 95.75 93 ASN A C 1
ATOM 703 O O . ASN A 1 93 ? 0.088 7.466 5.463 1.00 95.75 93 ASN A O 1
ATOM 707 N N . SER A 1 94 ? 0.233 5.841 7.002 1.00 96.00 94 SER A N 1
ATOM 708 C CA . SER A 1 94 ? -1.063 5.197 6.720 1.00 96.00 94 SER A CA 1
ATOM 709 C C . SER A 1 94 ? -2.227 6.181 6.577 1.00 96.00 94 SER A C 1
ATOM 711 O O . SER A 1 94 ? -2.998 6.075 5.630 1.00 96.00 94 SER A O 1
ATOM 713 N N . LYS A 1 95 ? -2.312 7.195 7.445 1.00 97.00 95 LYS A N 1
ATOM 714 C CA . LYS A 1 95 ? -3.330 8.255 7.359 1.00 97.00 95 LYS A CA 1
ATOM 715 C C . LYS A 1 95 ? -3.255 9.067 6.062 1.00 97.00 95 LYS A C 1
ATOM 717 O O . LYS A 1 95 ? -4.273 9.329 5.428 1.00 97.00 95 LYS A O 1
ATOM 722 N N . TYR A 1 96 ? -2.051 9.490 5.678 1.00 96.81 96 TYR A N 1
ATOM 723 C CA . TYR A 1 96 ? -1.839 10.261 4.453 1.00 96.81 96 TYR A CA 1
ATOM 724 C C . TYR A 1 96 ? -2.179 9.424 3.218 1.00 96.81 96 TYR A C 1
ATOM 726 O O . TYR A 1 96 ? -2.921 9.879 2.349 1.00 96.81 96 TYR A O 1
ATOM 734 N N . ILE A 1 97 ? -1.702 8.178 3.197 1.00 97.06 97 ILE A N 1
ATOM 735 C CA . ILE A 1 97 ? -1.975 7.219 2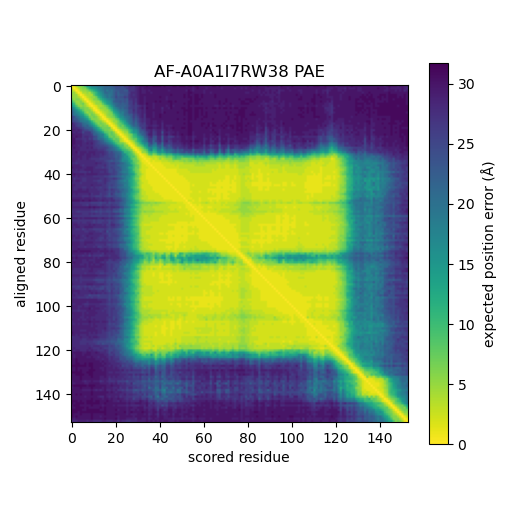.128 1.00 97.06 97 ILE A CA 1
ATOM 736 C C . ILE A 1 97 ? -3.486 6.992 2.006 1.00 97.06 97 ILE A C 1
ATOM 738 O O . ILE A 1 97 ? -4.032 7.161 0.923 1.00 97.06 97 ILE A O 1
ATOM 742 N N . PHE A 1 98 ? -4.181 6.708 3.111 1.00 98.00 98 PHE A N 1
ATOM 743 C CA . PHE A 1 98 ? -5.635 6.531 3.126 1.00 98.00 98 PHE A CA 1
ATOM 744 C C . PHE A 1 98 ? -6.372 7.723 2.507 1.00 98.00 98 PHE A C 1
ATOM 746 O O . PHE A 1 98 ? -7.199 7.548 1.614 1.00 98.00 98 PHE A O 1
ATOM 753 N N . ASN A 1 99 ? -6.041 8.942 2.939 1.00 97.12 99 ASN A N 1
ATOM 754 C CA . ASN A 1 99 ? -6.689 10.151 2.437 1.00 97.12 99 ASN A CA 1
ATOM 755 C C . ASN A 1 99 ? -6.437 10.369 0.943 1.00 97.12 99 ASN A C 1
ATOM 757 O O . ASN A 1 99 ? -7.357 10.767 0.229 1.00 97.12 99 ASN A O 1
ATOM 761 N N . TYR A 1 100 ? -5.223 10.095 0.466 1.00 97.06 100 TYR A N 1
ATOM 762 C CA . TYR A 1 100 ? -4.907 10.173 -0.956 1.00 97.06 100 TYR A CA 1
ATOM 763 C C . TYR A 1 100 ? -5.681 9.121 -1.761 1.00 97.06 100 TYR A C 1
ATOM 765 O O . TYR A 1 100 ? -6.343 9.452 -2.743 1.00 97.06 100 TYR A O 1
ATOM 773 N N . LEU A 1 101 ? -5.660 7.859 -1.32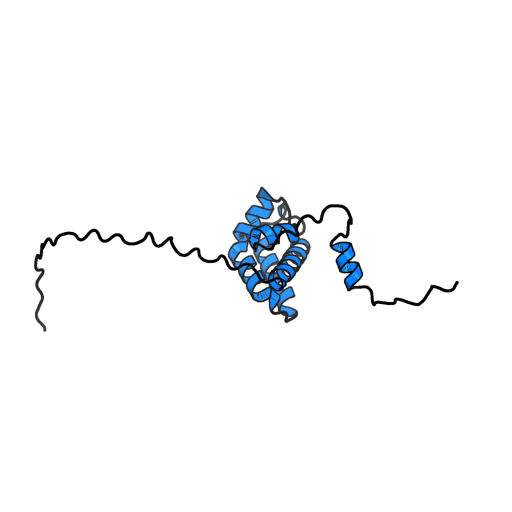7 1.00 96.69 101 LEU A N 1
ATOM 774 C CA . LEU A 1 101 ? -6.345 6.768 -2.022 1.00 96.69 101 LEU A CA 1
ATOM 775 C C . LEU A 1 101 ? -7.860 6.977 -2.058 1.00 96.69 101 LEU A C 1
ATOM 777 O O . LEU A 1 101 ? -8.495 6.694 -3.068 1.00 96.69 101 LEU A O 1
ATOM 781 N N . LYS A 1 102 ? -8.445 7.500 -0.979 1.00 95.19 102 LYS A N 1
ATOM 782 C CA . LYS A 1 102 ? -9.889 7.719 -0.884 1.00 95.19 102 LYS A CA 1
ATOM 783 C C . LYS A 1 102 ? -10.359 8.925 -1.698 1.00 95.19 102 LYS A C 1
ATOM 785 O O . LYS A 1 102 ? -11.377 8.829 -2.384 1.00 95.19 102 LYS A O 1
ATOM 790 N N . ASN A 1 103 ? -9.625 10.037 -1.632 1.00 94.81 103 ASN A N 1
ATOM 791 C CA . ASN A 1 103 ? -10.097 11.328 -2.145 1.00 94.81 103 ASN A CA 1
ATOM 792 C C . ASN A 1 103 ? -9.447 11.766 -3.464 1.00 94.81 103 ASN A C 1
ATOM 794 O O . ASN A 1 103 ? -9.989 12.652 -4.111 1.00 94.81 103 ASN A O 1
ATOM 798 N N . VAL A 1 104 ? -8.298 11.193 -3.839 1.00 93.75 104 VAL A N 1
ATOM 799 C CA . VAL A 1 104 ? -7.537 11.600 -5.034 1.00 93.75 104 VAL A CA 1
ATOM 800 C C . VAL A 1 104 ? -7.468 10.469 -6.054 1.00 93.75 104 VAL A C 1
ATOM 802 O O . VAL A 1 104 ? -7.913 10.640 -7.181 1.00 93.75 104 VAL A O 1
ATOM 805 N N . ALA A 1 105 ? -6.930 9.307 -5.673 1.00 90.75 105 ALA A N 1
ATOM 806 C CA . ALA A 1 105 ? -6.772 8.184 -6.605 1.00 90.75 105 ALA A CA 1
ATOM 807 C C . ALA A 1 105 ? -8.034 7.316 -6.749 1.00 90.75 105 ALA A C 1
ATOM 809 O O . ALA A 1 105 ? -8.147 6.556 -7.704 1.00 90.75 105 ALA A O 1
ATOM 810 N N . HIS A 1 106 ? -8.970 7.418 -5.801 1.00 91.50 106 HIS A N 1
ATOM 811 C CA . HIS A 1 106 ? -10.208 6.631 -5.728 1.00 91.50 106 HIS A CA 1
ATOM 812 C C . HIS A 1 106 ? -10.017 5.105 -5.799 1.00 91.50 106 HIS A C 1
ATOM 814 O O . HIS A 1 106 ? -10.904 4.379 -6.246 1.00 91.50 106 HIS A O 1
ATOM 820 N N . GLY A 1 107 ? -8.879 4.606 -5.323 1.00 94.38 107 GLY A N 1
ATOM 821 C CA . GLY A 1 107 ? -8.532 3.192 -5.364 1.00 94.38 107 GLY A CA 1
ATOM 822 C C . GLY A 1 107 ? -7.048 2.961 -5.123 1.00 94.38 107 GLY A C 1
ATOM 823 O O . GLY A 1 107 ? -6.266 3.912 -5.051 1.00 94.38 107 GLY A O 1
ATOM 824 N N . ILE A 1 108 ? -6.677 1.689 -4.988 1.00 94.62 108 ILE A N 1
ATOM 825 C CA . ILE A 1 108 ? -5.284 1.250 -4.897 1.00 94.62 108 ILE A CA 1
ATOM 826 C C . ILE A 1 108 ? -4.835 0.787 -6.285 1.00 94.62 108 ILE A C 1
ATOM 828 O O . ILE A 1 108 ? -5.439 -0.100 -6.881 1.00 94.62 108 ILE A O 1
ATOM 832 N N . SER A 1 109 ? -3.761 1.390 -6.784 1.00 95.75 109 SER A N 1
ATOM 833 C CA . SER A 1 109 ? -3.026 0.963 -7.974 1.00 95.75 109 SER A CA 1
ATOM 834 C C . SER A 1 109 ? -1.583 0.705 -7.542 1.00 95.75 109 SER A C 1
ATOM 836 O O . SER A 1 109 ? -0.857 1.675 -7.302 1.00 95.75 109 SER A O 1
ATOM 838 N N . PRO A 1 110 ? -1.162 -0.563 -7.376 1.00 94.06 110 PRO A N 1
ATOM 839 C CA . PRO A 1 110 ? 0.095 -0.883 -6.706 1.00 94.06 110 PRO A CA 1
ATOM 840 C C . PRO A 1 110 ? 1.321 -0.168 -7.277 1.00 94.06 110 PRO A C 1
ATOM 842 O O . PRO A 1 110 ? 2.074 0.458 -6.536 1.00 94.06 110 PRO A O 1
ATOM 845 N N . GLU A 1 111 ? 1.481 -0.176 -8.598 1.00 91.25 111 GLU A N 1
ATOM 846 C CA . GLU A 1 111 ? 2.614 0.454 -9.286 1.00 91.25 111 GLU A CA 1
ATOM 847 C C . GLU A 1 111 ? 2.587 1.980 -9.139 1.00 91.25 111 GLU A C 1
ATOM 849 O O . GLU A 1 111 ? 3.550 2.580 -8.658 1.00 91.25 111 GLU A O 1
ATOM 854 N N . ALA A 1 112 ? 1.451 2.608 -9.458 1.00 91.06 112 ALA A N 1
ATOM 855 C CA . ALA A 1 112 ? 1.308 4.057 -9.371 1.00 91.06 112 ALA A CA 1
ATOM 856 C C . ALA A 1 112 ? 1.478 4.563 -7.930 1.00 91.06 112 ALA A C 1
ATOM 858 O O . ALA A 1 112 ? 2.140 5.574 -7.686 1.00 91.06 112 ALA A O 1
ATOM 859 N N . ASN A 1 113 ? 0.921 3.849 -6.950 1.00 93.62 113 ASN A N 1
ATOM 860 C CA . ASN A 1 113 ? 1.054 4.209 -5.543 1.00 93.62 113 ASN A CA 1
ATOM 861 C C . ASN A 1 113 ? 2.502 4.072 -5.052 1.00 93.62 113 ASN A C 1
ATOM 863 O O . ASN A 1 113 ? 2.938 4.895 -4.248 1.00 93.62 113 ASN A O 1
ATOM 867 N N . CYS A 1 114 ? 3.286 3.128 -5.576 1.00 93.31 114 CYS A N 1
ATOM 868 C CA . CYS A 1 114 ? 4.715 3.048 -5.271 1.00 93.31 114 CYS A CA 1
ATOM 869 C C . CYS A 1 114 ? 5.528 4.205 -5.851 1.00 93.31 114 CYS A C 1
ATOM 871 O O . CYS A 1 114 ? 6.430 4.709 -5.172 1.00 93.31 114 CYS A O 1
ATOM 873 N N . TRP A 1 115 ? 5.188 4.688 -7.048 1.00 90.00 115 TRP A N 1
ATOM 874 C CA . TRP A 1 115 ? 5.801 5.904 -7.598 1.00 90.00 115 TRP A CA 1
ATOM 875 C C . TRP A 1 115 ? 5.503 7.121 -6.721 1.00 90.00 115 TRP A C 1
ATOM 877 O O . TRP A 1 115 ? 6.389 7.920 -6.434 1.00 90.00 115 TRP A O 1
ATOM 887 N N . ILE A 1 116 ? 4.268 7.236 -6.230 1.00 90.19 116 ILE A N 1
ATOM 888 C CA . ILE A 1 116 ? 3.837 8.385 -5.426 1.00 90.19 116 ILE A CA 1
ATOM 889 C C . ILE A 1 116 ? 4.441 8.348 -4.017 1.00 90.19 116 ILE A C 1
ATOM 891 O O . ILE A 1 116 ? 5.010 9.338 -3.557 1.00 90.19 116 ILE A O 1
ATOM 895 N N . PHE A 1 117 ? 4.312 7.226 -3.307 1.00 91.06 117 PHE A N 1
ATOM 896 C CA . PHE A 1 117 ? 4.618 7.174 -1.874 1.00 91.06 117 PHE A CA 1
ATOM 897 C C . PHE A 1 117 ? 6.053 6.771 -1.563 1.00 91.06 117 PHE A C 1
ATOM 899 O O . PHE A 1 117 ? 6.584 7.190 -0.533 1.00 91.06 117 PHE A O 1
ATOM 906 N N . LEU A 1 118 ? 6.674 5.958 -2.419 1.00 88.38 118 LEU A N 1
ATOM 907 C CA . LEU A 1 118 ? 8.045 5.487 -2.227 1.00 88.38 118 LEU A CA 1
ATOM 908 C C . LEU A 1 118 ? 9.020 6.058 -3.259 1.00 88.38 118 LEU A C 1
ATOM 910 O O . LEU A 1 118 ? 10.216 5.830 -3.118 1.00 88.38 118 LEU A O 1
ATOM 914 N N . ARG A 1 119 ? 8.544 6.855 -4.228 1.00 88.31 119 ARG A N 1
ATOM 915 C CA . ARG A 1 119 ? 9.368 7.448 -5.298 1.00 88.31 119 ARG A CA 1
ATOM 916 C C . ARG A 1 119 ? 10.113 6.400 -6.120 1.00 88.31 119 ARG A C 1
ATOM 918 O O . ARG A 1 119 ? 11.248 6.619 -6.532 1.00 88.31 119 ARG A O 1
ATOM 925 N N . CYS A 1 120 ? 9.470 5.257 -6.330 1.00 86.94 120 CYS A N 1
ATOM 926 C CA . CYS A 1 120 ? 9.951 4.276 -7.288 1.00 86.94 120 CYS A CA 1
ATOM 927 C C . CYS A 1 120 ? 9.931 4.867 -8.695 1.00 86.94 120 CYS A C 1
ATOM 929 O O . CYS A 1 120 ? 9.040 5.654 -9.019 1.00 86.94 120 CYS A O 1
ATOM 931 N N . ASP A 1 121 ? 10.905 4.486 -9.517 1.00 82.88 121 ASP A N 1
ATOM 932 C CA . ASP A 1 121 ? 10.964 4.962 -10.892 1.00 82.88 121 ASP A CA 1
ATOM 933 C C . ASP A 1 121 ? 9.719 4.470 -11.649 1.00 82.88 121 ASP A C 1
ATOM 935 O O . ASP A 1 121 ? 9.345 3.291 -11.589 1.00 82.88 121 ASP A O 1
ATOM 939 N N . LYS A 1 122 ? 9.051 5.398 -12.343 1.00 73.56 122 LYS A N 1
ATOM 940 C CA . LYS A 1 122 ? 8.068 5.038 -13.362 1.00 73.56 122 LYS A CA 1
ATOM 941 C C . LYS A 1 122 ? 8.852 4.286 -14.445 1.00 73.56 122 LYS A C 1
ATOM 943 O O . LYS A 1 122 ? 9.897 4.802 -14.841 1.00 73.56 122 LYS A O 1
ATOM 948 N N . PRO A 1 123 ? 8.415 3.097 -14.903 1.00 63.44 123 PRO A N 1
ATOM 949 C CA . PRO A 1 123 ? 9.036 2.487 -16.065 1.00 63.44 123 PRO A CA 1
ATOM 950 C C . PRO A 1 123 ? 8.999 3.534 -17.174 1.00 63.44 123 PRO A C 1
ATOM 952 O O . PRO A 1 123 ? 7.936 4.102 -17.444 1.00 63.44 123 PRO A O 1
ATOM 955 N N . GLU A 1 124 ? 10.170 3.855 -17.727 1.00 58.12 124 GLU A N 1
ATOM 956 C CA . GLU A 1 124 ? 10.246 4.694 -18.916 1.00 58.12 124 GLU A CA 1
ATOM 957 C C . GLU A 1 124 ? 9.265 4.098 -19.919 1.00 58.12 124 GLU A C 1
ATOM 959 O O . GLU A 1 124 ? 9.219 2.875 -20.084 1.00 58.12 124 GLU A O 1
ATOM 964 N N . GLU A 1 125 ? 8.391 4.940 -20.470 1.00 53.19 125 GLU A N 1
ATOM 965 C CA . GLU A 1 125 ? 7.462 4.525 -21.511 1.00 53.19 125 GLU A CA 1
ATOM 966 C C . GLU A 1 125 ? 8.328 3.961 -22.632 1.00 53.19 125 GLU A C 1
ATOM 968 O O . GLU A 1 125 ? 8.934 4.713 -23.388 1.00 53.19 125 GLU A O 1
ATOM 973 N N . MET A 1 126 ? 8.485 2.633 -22.665 1.00 42.22 126 MET A N 1
ATOM 974 C CA . MET A 1 126 ? 9.127 1.968 -23.782 1.00 42.22 126 MET A CA 1
ATOM 975 C C . MET A 1 126 ? 8.322 2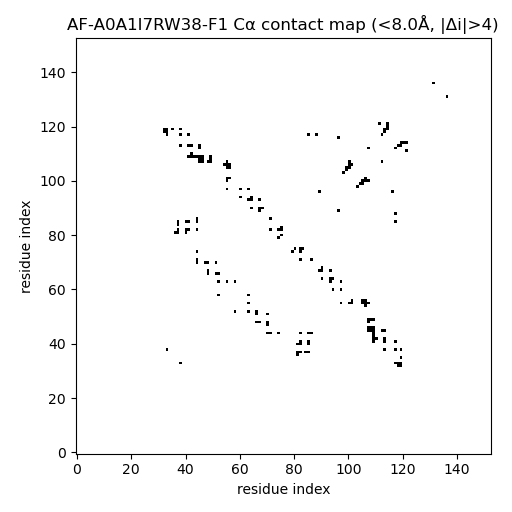.407 -24.989 1.00 42.22 126 MET A C 1
ATOM 977 O O . MET A 1 126 ? 7.109 2.173 -25.029 1.00 42.22 126 MET A O 1
ATOM 981 N N . ASP A 1 127 ? 8.993 3.082 -25.922 1.00 42.56 127 ASP A N 1
ATOM 982 C CA . ASP A 1 127 ? 8.462 3.365 -27.245 1.00 42.56 127 ASP A CA 1
ATOM 983 C C . ASP A 1 127 ? 7.659 2.144 -27.694 1.00 42.56 127 ASP A C 1
ATOM 985 O O . ASP A 1 127 ? 8.162 1.015 -27.662 1.00 42.56 127 ASP A O 1
ATOM 989 N N . MET A 1 128 ? 6.381 2.367 -28.009 1.00 43.09 128 MET A N 1
ATOM 990 C CA . MET A 1 128 ? 5.354 1.354 -28.269 1.00 43.09 128 MET A CA 1
ATOM 991 C C . MET A 1 128 ? 5.607 0.565 -29.568 1.00 43.09 128 MET A C 1
ATOM 993 O O . MET A 1 128 ? 4.710 0.382 -30.386 1.00 43.09 128 MET A O 1
ATOM 997 N N . ALA A 1 129 ? 6.827 0.081 -29.777 1.00 49.81 129 ALA A N 1
ATOM 998 C CA . ALA A 1 129 ? 7.156 -0.905 -30.788 1.00 49.81 129 ALA A CA 1
ATOM 999 C C . ALA A 1 129 ? 6.891 -2.337 -30.289 1.00 49.81 129 ALA A C 1
ATOM 1001 O O . ALA A 1 129 ? 6.597 -3.199 -31.112 1.00 49.81 129 ALA A O 1
ATOM 1002 N N . HIS A 1 130 ? 6.909 -2.603 -28.971 1.00 47.81 130 HIS A N 1
ATOM 1003 C CA . HIS A 1 130 ? 6.619 -3.939 -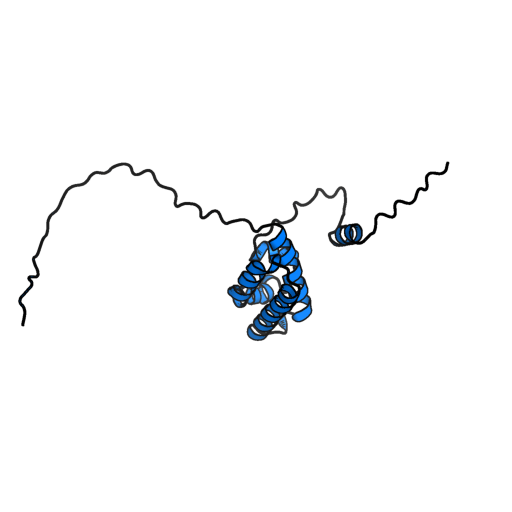28.427 1.00 47.81 130 HIS A CA 1
ATOM 1004 C C . HIS A 1 130 ? 5.813 -3.907 -27.111 1.00 47.81 130 HIS A C 1
ATOM 1006 O O . HIS A 1 130 ? 6.337 -3.496 -26.075 1.00 47.81 130 HIS A O 1
ATOM 1012 N N . PRO A 1 131 ? 4.538 -4.351 -27.116 1.00 46.09 131 PRO A N 1
ATOM 1013 C CA . PRO A 1 131 ? 3.660 -4.316 -25.951 1.00 46.09 131 PRO A CA 1
ATOM 1014 C C . PRO A 1 131 ? 3.917 -5.523 -25.040 1.00 46.09 131 PRO A C 1
ATOM 1016 O O . PRO A 1 131 ? 3.108 -6.446 -24.952 1.00 46.09 131 PRO A O 1
ATOM 1019 N N . GLU A 1 132 ? 5.041 -5.526 -24.334 1.00 54.69 132 GLU A N 1
ATOM 1020 C CA . GLU A 1 132 ? 5.272 -6.500 -23.267 1.00 54.69 132 GLU A CA 1
ATOM 1021 C C . GLU A 1 132 ? 4.750 -5.935 -21.942 1.00 54.69 132 GLU A C 1
ATOM 1023 O O . GLU A 1 132 ? 5.394 -5.142 -21.257 1.00 54.69 132 GLU A O 1
ATOM 1028 N N . THR A 1 133 ? 3.518 -6.309 -21.594 1.00 58.91 133 THR A N 1
ATOM 1029 C CA . THR A 1 133 ? 2.888 -5.926 -20.322 1.00 58.91 133 THR A CA 1
ATOM 1030 C C . THR A 1 133 ? 3.575 -6.599 -19.127 1.00 58.91 133 THR A C 1
ATOM 1032 O O . THR A 1 133 ? 4.201 -7.650 -19.247 1.00 58.91 133 THR A O 1
ATOM 1035 N N . LEU A 1 134 ? 3.419 -6.046 -17.922 1.00 56.75 134 LEU A N 1
ATOM 1036 C CA . LEU A 1 134 ? 3.987 -6.635 -16.700 1.00 56.75 134 LEU A CA 1
ATOM 1037 C C . LEU A 1 134 ? 3.443 -8.053 -16.413 1.00 56.75 134 LEU A C 1
ATOM 1039 O O . LEU A 1 134 ? 4.143 -8.892 -15.850 1.00 56.75 134 LEU A O 1
ATOM 1043 N N . ALA A 1 135 ? 2.220 -8.344 -16.870 1.00 57.38 135 ALA A N 1
ATOM 1044 C CA . ALA A 1 135 ? 1.646 -9.689 -16.879 1.00 57.38 135 ALA A CA 1
ATOM 1045 C C . ALA A 1 135 ? 2.410 -10.645 -17.813 1.00 57.38 135 ALA A C 1
ATOM 1047 O O . ALA A 1 135 ? 2.658 -11.788 -17.438 1.00 57.38 135 ALA A O 1
ATOM 1048 N N . TYR A 1 136 ? 2.839 -10.170 -18.986 1.00 54.00 136 TYR A N 1
ATOM 1049 C CA . TYR A 1 136 ? 3.679 -10.925 -19.920 1.00 54.00 136 TYR A CA 1
ATOM 1050 C C . TYR A 1 136 ? 5.071 -11.208 -19.332 1.00 54.00 136 TYR A C 1
ATOM 1052 O O . TYR A 1 136 ? 5.560 -12.330 -19.409 1.00 54.00 136 TYR A O 1
ATOM 1060 N N . ARG A 1 137 ? 5.672 -10.235 -18.636 1.00 59.72 137 ARG A N 1
ATOM 1061 C CA . ARG A 1 137 ? 6.963 -10.423 -17.949 1.00 59.72 137 ARG A CA 1
ATOM 1062 C C . ARG A 1 137 ? 6.883 -11.441 -16.803 1.00 59.72 137 ARG A C 1
ATOM 1064 O O . ARG A 1 137 ? 7.728 -12.322 -16.709 1.00 59.72 137 ARG A O 1
ATOM 1071 N N . ARG A 1 138 ? 5.817 -11.390 -15.992 1.00 60.81 138 ARG A N 1
ATOM 1072 C CA . ARG A 1 138 ? 5.537 -12.415 -14.965 1.00 60.81 138 ARG A CA 1
ATOM 1073 C C . ARG A 1 138 ? 5.270 -13.797 -15.572 1.00 60.81 138 ARG A C 1
ATOM 1075 O O . ARG A 1 138 ? 5.614 -14.803 -14.955 1.00 60.81 138 ARG A O 1
ATOM 1082 N N . ALA A 1 139 ? 4.673 -13.860 -16.763 1.00 62.97 139 ALA A N 1
ATOM 1083 C CA . ALA A 1 139 ? 4.499 -15.113 -17.491 1.00 62.97 139 ALA A CA 1
ATOM 1084 C C . ALA A 1 139 ? 5.850 -15.687 -17.949 1.00 62.97 139 ALA A C 1
ATOM 1086 O O . ALA A 1 139 ? 6.091 -16.870 -17.742 1.00 62.97 139 ALA A O 1
ATOM 1087 N N . LEU A 1 140 ? 6.762 -14.854 -18.465 1.00 61.16 140 LEU A N 1
ATOM 1088 C CA . LEU A 1 140 ? 8.106 -15.288 -18.865 1.00 61.16 140 LEU A CA 1
ATOM 1089 C C . LEU A 1 140 ? 8.915 -15.859 -17.694 1.00 61.16 140 LEU A C 1
ATOM 1091 O O . LEU A 1 140 ? 9.469 -16.949 -17.828 1.00 61.16 140 LEU A O 1
ATOM 1095 N N . ASP A 1 141 ? 8.907 -15.188 -16.541 1.00 63.31 141 ASP A N 1
ATOM 1096 C CA . ASP A 1 141 ? 9.624 -15.641 -15.338 1.00 63.31 141 ASP A CA 1
ATOM 1097 C C . ASP A 1 141 ? 9.028 -16.922 -14.719 1.00 63.31 141 ASP A C 1
ATOM 1099 O O . ASP A 1 141 ? 9.699 -17.613 -13.952 1.00 63.31 141 ASP A O 1
ATOM 1103 N N . SER A 1 142 ? 7.775 -17.261 -15.047 1.00 59.78 142 SER A N 1
ATOM 1104 C CA . SER A 1 142 ? 7.098 -18.477 -14.569 1.00 59.78 142 SER A CA 1
ATOM 1105 C C . SER A 1 142 ? 7.118 -19.638 -15.567 1.00 59.78 142 SER A C 1
ATOM 1107 O O . SER A 1 142 ? 6.738 -20.753 -15.203 1.00 59.78 142 SER A O 1
ATOM 1109 N N . THR A 1 143 ? 7.612 -19.431 -16.792 1.00 56.62 143 THR A N 1
ATOM 1110 C CA . THR A 1 143 ? 7.863 -20.515 -17.752 1.00 56.62 143 THR A CA 1
ATOM 1111 C C . THR A 1 143 ? 9.236 -21.149 -17.510 1.00 56.62 143 THR A C 1
ATOM 1113 O O . THR A 1 143 ? 10.255 -20.485 -17.699 1.00 56.62 143 THR A O 1
ATOM 1116 N N . PRO A 1 144 ? 9.326 -22.452 -17.181 1.00 47.53 144 PRO A N 1
ATOM 1117 C CA . PRO A 1 144 ? 10.574 -23.184 -17.351 1.00 47.53 144 PRO A CA 1
ATOM 1118 C C . PRO A 1 144 ? 10.956 -23.113 -18.833 1.00 47.53 144 PRO A C 1
ATOM 1120 O O . PRO A 1 144 ? 10.116 -23.407 -19.684 1.00 47.53 144 PRO A O 1
ATOM 1123 N N . LEU A 1 145 ? 12.195 -22.724 -19.149 1.00 48.75 145 LEU A N 1
ATOM 1124 C CA . LEU A 1 145 ? 12.754 -22.731 -20.506 1.00 48.75 145 LEU A CA 1
ATOM 1125 C C . LEU A 1 145 ? 12.753 -24.160 -21.082 1.00 48.75 145 LEU A C 1
ATOM 1127 O O . LEU A 1 145 ? 13.772 -24.843 -21.116 1.00 48.75 145 LEU A O 1
ATOM 1131 N N . ALA A 1 146 ? 11.602 -24.621 -21.557 1.00 42.84 146 ALA A N 1
ATOM 1132 C CA . ALA A 1 146 ? 11.473 -25.793 -22.403 1.00 42.84 146 ALA A CA 1
ATOM 1133 C C . ALA A 1 146 ? 11.584 -25.338 -23.862 1.00 42.84 146 ALA A C 1
ATOM 1135 O O . ALA A 1 146 ? 10.631 -25.422 -24.632 1.00 42.84 146 ALA A O 1
ATOM 1136 N N . TYR A 1 147 ? 12.763 -24.844 -24.251 1.00 39.22 147 TYR A N 1
ATOM 1137 C CA . TYR A 1 147 ? 13.108 -24.720 -25.665 1.00 39.22 147 TYR A CA 1
ATOM 1138 C C . TYR A 1 147 ? 13.400 -26.131 -26.187 1.00 39.22 147 TYR A C 1
ATOM 1140 O O . TYR A 1 147 ? 14.541 -26.591 -26.202 1.00 39.22 147 TYR A O 1
ATOM 1148 N N . THR A 1 148 ? 12.344 -26.871 -26.523 1.00 39.91 148 THR A N 1
ATOM 1149 C CA . THR A 1 148 ? 12.489 -28.139 -27.237 1.00 39.91 148 THR A CA 1
ATOM 1150 C C . THR A 1 148 ? 12.678 -27.843 -28.717 1.00 39.91 148 THR A C 1
ATOM 1152 O O . THR A 1 148 ? 11.938 -27.074 -29.325 1.00 39.91 148 THR A O 1
ATOM 1155 N N . GLN A 1 149 ? 13.724 -28.455 -29.263 1.00 50.19 149 GLN A N 1
ATOM 1156 C CA . GLN A 1 149 ? 14.090 -28.477 -30.670 1.00 50.19 149 GLN A CA 1
ATOM 1157 C C . GLN A 1 149 ? 12.875 -28.757 -31.561 1.00 50.19 149 GLN A C 1
ATOM 1159 O O . GLN A 1 149 ? 12.303 -29.843 -31.512 1.00 50.19 149 GLN A O 1
ATOM 1164 N N . ALA A 1 150 ? 12.540 -27.812 -32.432 1.00 45.81 150 ALA A N 1
ATOM 1165 C CA . ALA A 1 150 ? 11.711 -28.071 -33.601 1.00 45.81 150 ALA A CA 1
ATOM 1166 C C . ALA A 1 150 ? 12.109 -27.133 -34.747 1.00 45.81 150 ALA A C 1
ATOM 1168 O O . ALA A 1 150 ? 11.355 -26.263 -35.163 1.00 45.81 150 ALA A O 1
ATOM 1169 N N . LEU A 1 151 ? 13.321 -27.329 -35.264 1.00 43.66 151 LEU A N 1
ATOM 1170 C CA . LEU A 1 151 ? 13.614 -27.067 -36.671 1.00 43.66 151 LEU A CA 1
ATOM 1171 C C . LEU A 1 151 ? 14.170 -28.363 -37.256 1.00 43.66 151 LEU A C 1
ATOM 1173 O O . LEU A 1 151 ? 15.372 -28.545 -37.416 1.00 43.66 151 LEU A O 1
ATOM 1177 N N . ALA A 1 152 ? 13.248 -29.294 -37.491 1.00 42.47 152 ALA A N 1
ATOM 1178 C CA . ALA A 1 152 ? 13.369 -30.220 -38.598 1.00 42.47 152 ALA A CA 1
ATOM 1179 C C . ALA A 1 152 ? 12.810 -29.499 -39.830 1.00 42.47 152 ALA A C 1
ATOM 1181 O O . ALA A 1 152 ? 11.618 -29.190 -39.867 1.00 42.47 152 ALA A O 1
ATOM 1182 N N . ASN A 1 153 ? 13.698 -29.167 -40.763 1.00 40.44 153 ASN A N 1
ATOM 1183 C CA . ASN A 1 153 ? 13.529 -29.314 -42.210 1.00 40.44 153 ASN A CA 1
ATOM 1184 C C . A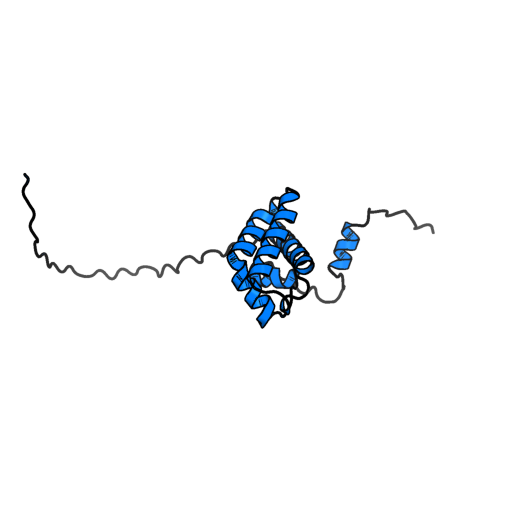SN A 1 153 ? 14.894 -29.123 -42.868 1.00 40.44 153 ASN A C 1
ATOM 1186 O O . ASN A 1 153 ? 15.477 -28.030 -42.694 1.00 40.44 153 ASN A O 1
#

Sequence (153 aa):
MKTTLFVALGLLLVVGAQEHGELESPSSAQLLKPKPEQCAGCVEAFDLLNTLVGDIRKINEREFKEHTSMACRILKGGGDHKYGDVCKALNKNSKYIFNYLKNVAHGISPEANCWIFLRCDKPEEMDMAHPETLAYRRALDSTPLAYTQALAN

Nearest PDB structures (foldseek):
  8dz8-assembly8_H  TM=4.748E-01  e=1.721E+00  synthetic construct
  8psa-assembly1_A  TM=2.631E-01  e=4.000E+00  Saccharomyces cerevisiae
  6ql9-assembly1_D  TM=3.059E-01  e=7.530E+00  Saccharomyces cerevisiae S288C

pLDDT: mean 73.33, std 23.92, range [33.91, 98.0]

Secondary structure (DSSP, 8-state):
--------------------------------PPPHHHHHHHHHHHHHHHHHHS-TTTS-HHHHHHHHHHHHHHHHHTT-TTHHHHHHHHHHTHHHHHHHIIIIISS--HHHHHHHHH-PPPPP---TT----HHHHHHHHHS----------

Organism: Bursaphelenchus xylophilus (NCBI:txid6326)

Foldseek 3Di:
DDDDDDDDDDDDDDDDDPDPDDPPPPPPPPPDADDPLLLVLQLQLLVQLCVLCVQLQPDDLVSQLVSLVVSLCVSVVVVDPSSVVSSVQCNVCSNVLSCCCVPPVRGGDRNVSCCVRRVHDDPDPDDPPDPCDPVNVVVVVPDDPPPDDDPDD